Protein 4NBP (pdb70)

Solvent-accessible surface area: 7101 Å² total; per-residue (Å²): 160,106,81,34,96,52,8,22,138,80,0,97,82,32,9,24,80,58,47,171,48,109,66,49,55,36,6,0,0,0,8,0,29,92,98,42,0,83,82,0,20,112,108,0,40,107,116,25,76,22,75,2,0,0,19,0,13,60,76,65,54,6,0,0,0,0,25,9,65,135,161,44,92,12,30,43,0,45,95,29,0,66,145,49,21,120,190,38,20,12,29,8,22,3,10,90,77,60,50,66,0,13,18,9,0,51,140,152,72,4,51,61,79,64,50,48,79,176,54,2,18,124,108,170,80,45,133,122,147

CATH classification: 3.40.1310.20

Structure (mmCIF, N/CA/C/O backbone):
data_4NBP
#
_entry.id   4NBP
#
_cell.length_a   64.663
_cell.length_b   64.663
_cell.length_c   37.493
_cell.angle_alpha   90.00
_cell.angle_beta   90.00
_cell.angle_gamma   90.00
#
_symmetry.space_group_name_H-M   'P 41'
#
loop_
_entity.id
_entity.type
_entity.pdbx_description
1 polymer 'Large T antigen'
2 non-polymer 'L(+)-TARTARIC ACID'
3 water water
#
loop_
_atom_site.group_PDB
_atom_site.id
_atom_site.type_symbol
_atom_site.label_atom_id
_atom_site.label_alt_id
_atom_site.label_comp_id
_atom_site.label_asym_id
_atom_site.label_entity_id
_atom_site.label_seq_id
_atom_site.pdbx_PDB_ins_code
_atom_site.Cartn_x
_atom_site.Cartn_y
_atom_site.Cartn_z
_atom_site.occupancy
_atom_site.B_iso_or_equiv
_atom_site.auth_seq_id
_atom_site.auth_comp_id
_atom_site.auth_asym_id
_atom_site.auth_atom_id
_atom_site.pdbx_PDB_model_num
ATOM 1 N N . VAL A 1 4 ? -2.089 8.345 4.839 1.00 37.46 133 VAL A N 1
ATOM 2 C CA . VAL A 1 4 ? -1.341 9.266 3.975 1.00 35.92 133 VAL A CA 1
ATOM 3 C C . VAL A 1 4 ? 0.051 9.700 4.507 1.00 32.98 133 VAL A C 1
ATOM 4 O O . VAL A 1 4 ? 0.164 10.582 5.387 1.00 36.52 133 VAL A O 1
ATOM 6 N N . GLU A 1 5 ? 1.107 9.129 3.921 1.00 48.42 134 GLU A N 1
ATOM 7 C CA . GLU A 1 5 ? 2.487 9.453 4.285 1.00 36.02 134 GLU A CA 1
ATOM 8 C C . GLU A 1 5 ? 2.897 10.881 3.877 1.00 32.53 134 GLU A C 1
ATOM 9 O O . GLU A 1 5 ? 2.412 11.427 2.884 1.00 35.42 134 GLU A O 1
ATOM 11 N N . ASP A 1 6 ? 3.786 11.493 4.652 1.00 29.86 135 ASP A N 1
ATOM 12 C CA . ASP A 1 6 ? 4.281 12.811 4.312 1.00 24.78 135 ASP A CA 1
ATOM 13 C C . ASP A 1 6 ? 5.147 12.725 3.081 1.00 23.84 135 ASP A C 1
ATOM 14 O O . ASP A 1 6 ? 5.780 11.694 2.851 1.00 24.90 135 ASP A O 1
ATOM 19 N N . PRO A 1 7 ? 5.229 13.814 2.315 1.00 21.65 136 PRO A N 1
ATOM 20 C CA . PRO A 1 7 ? 6.105 13.811 1.153 1.00 21.91 136 PRO A CA 1
ATOM 21 C C . PRO A 1 7 ? 7.544 13.572 1.530 1.00 22.09 136 PRO A C 1
ATOM 22 O O . PRO A 1 7 ? 7.985 14.004 2.611 1.00 23.18 136 PRO A O 1
ATOM 26 N N . LYS A 1 8 ? 8.285 12.930 0.620 1.00 22.22 137 LYS A N 1
ATOM 27 C CA . LYS A 1 8 ? 9.693 12.704 0.859 1.00 22.32 137 LYS A CA 1
ATOM 28 C C . LYS A 1 8 ? 10.549 13.568 -0.049 1.00 22.03 137 LYS A C 1
ATOM 29 O O . LYS A 1 8 ? 11.768 13.575 0.050 1.00 23.03 137 LYS A O 1
ATOM 31 N N . ASP A 1 9 ? 9.909 14.334 -0.923 1.00 19.94 138 ASP A N 1
ATOM 32 C CA . ASP A 1 9 ? 10.608 15.247 -1.847 1.00 17.89 138 ASP A CA 1
ATOM 33 C C . ASP A 1 9 ? 9.584 16.275 -2.310 1.00 15.70 138 ASP A C 1
ATOM 34 O O . ASP A 1 9 ? 8.365 16.134 -2.066 1.00 17.12 138 ASP A O 1
ATOM 39 N N . PHE A 1 10 ? 10.090 17.315 -2.958 1.00 15.51 139 PHE A N 1
ATOM 40 C CA . PHE A 1 10 ? 9.230 18.251 -3.665 1.00 15.42 139 PHE A CA 1
ATOM 41 C C . PHE A 1 10 ? 8.385 17.511 -4.722 1.00 15.82 139 PHE A C 1
ATOM 42 O O . PHE A 1 10 ? 8.747 16.446 -5.208 1.00 17.37 139 PHE A O 1
ATOM 50 N N . PRO A 1 11 ? 7.234 18.099 -5.106 1.00 15.97 140 PRO A N 1
ATOM 51 C CA . PRO A 1 11 ? 6.438 17.513 -6.180 1.00 16.87 140 PRO A CA 1
ATOM 52 C C . PRO A 1 11 ? 7.266 17.334 -7.454 1.00 17.75 140 PRO A C 1
ATOM 53 O O . PRO A 1 11 ? 8.161 18.181 -7.762 1.00 17.04 140 PRO A O 1
ATOM 57 N N A VAL A 1 12 ? 6.992 16.273 -8.207 0.52 17.78 141 VAL A N 1
ATOM 58 N N B VAL A 1 12 ? 6.983 16.261 -8.189 0.48 17.70 141 VAL A N 1
ATOM 59 C CA A VAL A 1 12 ? 7.808 15.985 -9.375 0.52 19.86 141 VAL A CA 1
ATOM 60 C CA B VAL A 1 12 ? 7.729 15.954 -9.395 0.48 19.59 141 VAL A CA 1
ATOM 61 C C A VAL A 1 12 ? 7.799 17.050 -10.476 0.52 22.98 141 VAL A C 1
ATOM 62 C C B VAL A 1 12 ? 7.821 17.118 -10.384 0.48 15.49 141 VAL A C 1
ATOM 63 O O A VAL A 1 12 ? 8.787 17.142 -11.217 0.52 14.93 141 VAL A O 1
ATOM 64 O O B VAL A 1 12 ? 8.892 17.359 -10.944 0.48 22.76 141 VAL A O 1
ATOM 71 N N . ASP A 1 13 ? 6.726 17.843 -10.590 1.00 18.04 142 ASP A N 1
ATOM 72 C CA . ASP A 1 13 ? 6.726 18.899 -11.610 1.00 17.24 142 ASP A CA 1
ATOM 73 C C . ASP A 1 13 ? 7.706 20.045 -11.332 1.00 19.06 142 ASP A C 1
ATOM 74 O O . ASP A 1 13 ? 7.923 20.902 -12.209 1.00 19.47 142 ASP A O 1
ATOM 79 N N . LEU A 1 14 ? 8.323 20.064 -10.152 1.00 15.70 143 LEU A N 1
ATOM 80 C CA . LEU A 1 14 ? 9.354 21.072 -9.848 1.00 15.57 143 LEU A CA 1
ATOM 81 C C . LEU A 1 14 ? 10.802 20.551 -9.966 1.00 17.18 143 LEU A C 1
ATOM 82 O O . LEU A 1 14 ? 11.757 21.330 -9.810 1.00 16.28 143 LEU A O 1
ATOM 87 N N . HIS A 1 15 ? 10.946 19.259 -10.196 1.00 17.10 144 HIS A N 1
ATOM 88 C CA . HIS A 1 15 ? 12.241 18.585 -10.101 1.00 17.08 144 HIS A CA 1
ATOM 89 C C . HIS A 1 15 ? 13.290 19.225 -11.013 1.00 18.45 144 HIS A C 1
ATOM 90 O O . HIS A 1 15 ? 14.441 19.377 -10.598 1.00 19.30 144 HIS A O 1
ATOM 97 N N . ALA A 1 16 ? 12.928 19.638 -12.224 1.00 18.43 145 ALA A N 1
ATOM 98 C CA . ALA A 1 16 ? 13.907 20.170 -13.151 1.00 18.82 145 ALA A CA 1
ATOM 99 C C . ALA A 1 16 ? 14.534 21.487 -12.657 1.00 17.88 145 ALA A C 1
ATOM 100 O O . ALA A 1 16 ? 15.563 21.906 -13.212 1.00 21.89 145 ALA A O 1
ATOM 102 N N . PHE A 1 17 ? 13.919 22.175 -11.720 1.00 14.43 146 PHE A N 1
ATOM 103 C CA . PHE A 1 17 ? 14.368 23.496 -11.314 1.00 15.30 146 PHE A CA 1
ATOM 104 C C . PHE A 1 17 ? 15.210 23.444 -10.066 1.00 14.88 146 PHE A C 1
ATOM 105 O O . PHE A 1 17 ? 15.743 24.477 -9.674 1.00 16.15 146 PHE A O 1
ATOM 113 N N . LEU A 1 18 ? 15.234 22.292 -9.381 1.00 13.57 147 LEU A N 1
ATOM 114 C CA . LEU A 1 18 ? 15.851 22.137 -8.059 1.00 13.56 147 LEU A CA 1
ATOM 115 C C . LEU A 1 18 ? 17.186 21.469 -8.182 1.00 15.72 147 LEU A C 1
ATOM 116 O O . LEU A 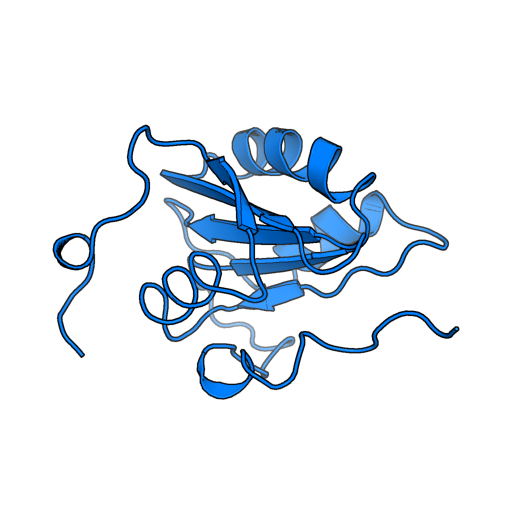1 18 ? 17.461 20.694 -9.100 1.00 17.79 147 LEU A O 1
ATOM 121 N N . SER A 1 19 ? 18.053 21.792 -7.233 1.00 14.80 148 SER A N 1
ATOM 122 C CA . SER A 1 19 ? 19.331 21.083 -7.107 1.00 14.83 148 SER A CA 1
ATOM 123 C C . SER A 1 19 ? 19.168 19.900 -6.171 1.00 14.96 148 SER A C 1
ATOM 124 O O . SER A 1 19 ? 18.697 20.039 -5.042 1.00 15.40 148 SER A O 1
ATOM 127 N N . GLN A 1 20 ? 19.562 18.734 -6.637 1.00 17.03 149 GLN A N 1
ATOM 128 C CA . GLN A 1 20 ? 19.524 17.551 -5.793 1.00 17.91 149 GLN A CA 1
ATOM 129 C C . GLN A 1 20 ? 20.765 17.430 -4.912 1.00 20.51 149 GLN A C 1
ATOM 130 O O . GLN A 1 20 ? 20.841 16.524 -4.073 1.00 19.88 149 GLN A O 1
ATOM 136 N N . ALA A 1 21 ? 21.725 18.327 -5.086 1.00 18.28 150 ALA A N 1
ATOM 137 C CA . ALA A 1 21 ? 23.050 18.137 -4.448 1.00 17.53 150 ALA A CA 1
ATOM 138 C C . ALA A 1 21 ? 23.025 18.738 -3.029 1.00 18.64 150 ALA A C 1
ATOM 139 O O . ALA A 1 21 ? 23.620 19.767 -2.745 1.00 17.51 150 ALA A O 1
ATOM 141 N N . VAL A 1 22 ? 22.207 18.127 -2.154 1.00 17.62 151 VAL A N 1
ATOM 142 C CA . VAL A 1 22 ? 21.898 18.737 -0.860 1.00 17.86 151 VAL A CA 1
ATOM 143 C C . VAL A 1 22 ? 23.099 18.821 0.075 1.00 16.21 151 VAL A C 1
ATOM 144 O O . VAL A 1 22 ? 23.090 19.669 0.970 1.00 17.10 151 VAL A O 1
ATOM 148 N N . PHE A 1 23 ? 24.148 18.034 -0.186 1.00 16.02 152 PHE A N 1
ATOM 149 C CA . PHE A 1 23 ? 25.332 18.090 0.678 1.00 18.36 152 PHE A CA 1
ATOM 150 C C . PHE A 1 23 ? 26.459 18.861 0.055 1.00 18.46 152 PHE A C 1
ATOM 151 O O . PHE A 1 23 ? 27.533 18.876 0.606 1.00 20.05 152 PHE A O 1
ATOM 159 N N . SER A 1 24 ? 26.207 19.494 -1.086 1.00 19.06 153 SER A N 1
ATOM 160 C CA . SER A 1 24 ? 27.231 20.272 -1.773 1.00 19.44 153 SER A CA 1
ATOM 161 C C . SER A 1 24 ? 27.795 21.362 -0.869 1.00 18.87 153 SER A C 1
ATOM 162 O O . SER A 1 24 ? 27.058 22.005 -0.121 1.00 21.19 153 SER A O 1
ATOM 165 N N . ASN A 1 25 ? 29.107 21.564 -0.942 1.00 22.24 154 ASN A N 1
ATOM 166 C CA A ASN A 1 25 ? 29.572 22.671 0.025 0.50 22.24 154 ASN A CA 1
ATOM 167 C CA B ASN A 1 25 ? 29.672 22.671 0.025 0.50 22.24 154 ASN A CA 1
ATOM 168 C C . ASN A 1 25 ? 29.848 23.997 -0.747 1.00 23.37 154 ASN A C 1
ATOM 169 O O . ASN A 1 25 ? 30.123 24.978 -0.056 1.00 26.60 154 ASN A O 1
ATOM 178 N N . ARG A 1 26 ? 29.441 24.091 -2.008 1.00 19.83 155 ARG A N 1
ATOM 179 C CA . ARG A 1 26 ? 29.289 25.381 -2.670 1.00 23.75 155 ARG A CA 1
ATOM 180 C C . ARG A 1 26 ? 28.138 26.178 -2.065 1.00 21.98 155 ARG A C 1
ATOM 181 O O . ARG A 1 26 ? 27.133 25.610 -1.639 1.00 25.89 155 ARG A O 1
ATOM 183 N N . THR A 1 27 ? 28.292 27.498 -2.032 1.00 20.26 156 THR A N 1
ATOM 184 C CA . THR A 1 27 ? 27.265 28.377 -1.479 1.00 17.25 156 THR A CA 1
ATOM 185 C C . THR A 1 27 ? 26.429 28.940 -2.606 1.00 18.36 156 THR A C 1
ATOM 186 O O . THR A 1 27 ? 26.917 29.203 -3.731 1.00 20.73 156 THR A O 1
ATOM 190 N N . VAL A 1 28 ? 25.153 29.111 -2.331 1.00 15.70 157 VAL A N 1
ATOM 191 C CA . VAL A 1 28 ? 24.156 29.572 -3.303 1.00 14.69 157 VAL A CA 1
ATOM 192 C C . VAL A 1 28 ? 23.253 30.595 -2.677 1.00 13.46 157 VAL A C 1
ATOM 193 O O . VAL A 1 28 ? 23.351 30.877 -1.466 1.00 14.00 157 VAL A O 1
ATOM 197 N N . ALA A 1 29 ? 22.346 31.198 -3.439 1.00 13.05 158 ALA A N 1
ATOM 198 C CA . ALA A 1 29 ? 21.540 32.314 -2.904 1.00 12.88 158 ALA A CA 1
ATOM 199 C C . ALA A 1 29 ? 20.077 32.181 -3.241 1.00 12.87 158 ALA A C 1
ATOM 200 O O . ALA A 1 29 ? 19.336 33.159 -3.161 1.00 13.60 158 ALA A O 1
ATOM 202 N N . SER A 1 30 ? 19.611 30.977 -3.592 1.00 12.58 159 SER A N 1
ATOM 203 C CA A SER A 1 30 ? 18.188 30.729 -3.882 0.33 12.69 159 SER A CA 1
ATOM 204 C CA B SER A 1 30 ? 18.195 30.717 -3.902 0.19 12.68 159 SER A CA 1
ATOM 205 C CA C SER A 1 30 ? 18.166 30.750 -3.833 0.48 11.57 159 SER A CA 1
ATOM 206 C C . SER A 1 30 ? 17.819 29.373 -3.295 1.00 11.58 159 SER A C 1
ATOM 207 O O . SER A 1 30 ? 18.513 28.371 -3.565 1.00 12.74 159 SER A O 1
ATOM 214 N N . PHE A 1 31 ? 16.736 29.338 -2.539 1.00 11.19 160 PHE A N 1
ATOM 215 C CA . PHE A 1 31 ? 16.366 28.147 -1.759 1.00 11.61 160 PHE A CA 1
ATOM 216 C C . PHE A 1 31 ? 14.884 27.896 -1.824 1.00 11.15 160 PHE A C 1
ATOM 217 O O . PHE A 1 31 ? 14.079 28.859 -2.024 1.00 11.56 160 PHE A O 1
ATOM 225 N N . ALA A 1 32 ? 14.511 26.643 -1.581 1.00 11.32 161 ALA A N 1
ATOM 226 C CA . ALA A 1 32 ? 13.116 26.289 -1.423 1.00 11.31 161 ALA A CA 1
ATOM 227 C C . ALA A 1 32 ? 12.917 25.356 -0.271 1.00 11.43 161 ALA A C 1
ATOM 228 O O . ALA A 1 32 ? 13.808 24.550 0.090 1.00 11.65 161 ALA A O 1
ATOM 230 N N . VAL A 1 33 ? 11.744 25.465 0.354 1.00 11.86 162 VAL A N 1
ATOM 231 C CA . VAL A 1 33 ? 11.368 24.599 1.477 1.00 10.96 162 VAL A CA 1
ATOM 232 C C . VAL A 1 33 ? 9.957 24.074 1.218 1.00 12.55 162 VAL A C 1
ATOM 233 O O . VAL A 1 33 ? 9.043 24.835 0.858 1.00 13.06 162 VAL A O 1
ATOM 237 N N . TYR A 1 34 ? 9.754 22.787 1.429 1.00 11.57 163 TYR A N 1
ATOM 238 C CA . TYR A 1 34 ? 8.458 22.157 1.291 1.00 11.52 163 TYR A CA 1
ATOM 239 C C . TYR A 1 34 ? 8.111 21.618 2.677 1.00 12.01 163 TYR A C 1
ATOM 240 O O . TYR A 1 34 ? 8.874 20.820 3.278 1.00 12.76 163 TYR A O 1
ATOM 249 N N . THR A 1 35 ? 7.010 22.065 3.259 1.00 12.10 164 THR A N 1
ATOM 250 C CA . THR A 1 35 ? 6.646 21.689 4.637 1.00 13.09 164 THR A CA 1
ATOM 251 C C . THR A 1 35 ? 5.160 21.913 4.836 1.00 12.70 164 THR A C 1
ATOM 252 O O . THR A 1 35 ? 4.398 22.123 3.863 1.00 13.48 164 THR A O 1
ATOM 256 N N . THR A 1 36 ? 4.710 21.811 6.092 1.00 14.36 165 THR A N 1
ATOM 257 C CA . THR A 1 36 ? 3.295 22.031 6.400 1.00 15.01 165 THR A CA 1
ATOM 258 C C . THR A 1 36 ? 2.968 23.526 6.298 1.00 15.00 165 THR A C 1
ATOM 259 O O . THR A 1 36 ? 3.839 24.385 6.407 1.00 15.47 165 THR A O 1
ATOM 263 N N . LYS A 1 37 ? 1.678 23.795 6.163 1.00 16.28 166 LYS A N 1
ATOM 264 C CA . LYS A 1 37 ? 1.191 25.191 6.204 1.00 18.00 166 LYS A CA 1
ATOM 265 C C . LYS A 1 37 ? 1.622 25.882 7.510 1.00 20.05 166 LYS A C 1
ATOM 266 O O . LYS A 1 37 ? 2.120 27.012 7.490 1.00 17.32 166 LYS A O 1
ATOM 272 N N . GLU A 1 38 ? 1.456 25.209 8.634 1.00 21.26 167 GLU A N 1
ATOM 273 C CA A GLU A 1 38 ? 1.838 25.688 9.938 0.52 25.50 167 GLU A CA 1
ATOM 274 C CA B GLU A 1 38 ? 1.885 25.690 9.941 0.48 18.93 167 GLU A CA 1
ATOM 275 C C . GLU A 1 38 ? 3.368 26.032 10.021 1.00 23.24 167 GLU A C 1
ATOM 276 O O . GLU A 1 38 ? 3.584 27.132 10.497 1.00 23.72 167 GLU A O 1
ATOM 287 N N . LYS A 1 39 ? 4.187 25.250 9.614 1.00 18.94 168 LYS A N 1
ATOM 288 C CA . LYS A 1 39 ? 5.608 25.558 9.697 1.00 19.62 168 LYS A CA 1
ATOM 289 C C . LYS A 1 39 ? 5.967 26.649 8.715 1.00 18.46 168 LYS A C 1
ATOM 290 O O . LYS A 1 39 ? 6.880 27.472 8.979 1.00 18.86 168 LYS A O 1
ATOM 296 N N . ALA A 1 40 ? 5.357 26.640 7.509 1.00 15.92 169 ALA A N 1
ATOM 297 C CA . ALA A 1 40 ? 5.710 27.639 6.511 1.00 14.63 169 ALA A CA 1
ATOM 298 C C . ALA A 1 40 ? 5.243 29.056 6.928 1.00 13.90 169 ALA A C 1
ATOM 299 O O . ALA A 1 40 ? 5.937 30.035 6.608 1.00 15.28 169 ALA A O 1
ATOM 301 N N . GLN A 1 41 ? 4.091 29.152 7.563 1.00 15.72 170 GLN A N 1
ATOM 302 C CA . GLN A 1 41 ? 3.607 30.458 8.059 1.00 16.15 170 GLN A CA 1
ATOM 303 C C . GLN A 1 41 ? 4.687 31.088 8.950 1.00 18.44 170 GLN A C 1
ATOM 304 O O . GLN A 1 41 ? 4.977 32.298 8.856 1.00 20.04 170 GLN A O 1
ATOM 310 N N . ILE A 1 42 ? 5.260 30.274 9.837 1.00 16.35 171 ILE A N 1
ATOM 311 C CA . ILE A 1 42 ? 6.303 30.732 10.772 1.00 18.67 171 ILE A CA 1
ATOM 312 C C . ILE A 1 42 ? 7.605 31.008 10.070 1.00 20.10 171 ILE A C 1
ATOM 313 O O . ILE A 1 42 ? 8.253 32.061 10.273 1.00 18.08 171 ILE A O 1
ATOM 318 N N . LEU A 1 43 ? 8.023 30.068 9.224 1.00 15.22 172 LEU A N 1
ATOM 319 C CA . LEU A 1 43 ? 9.295 30.228 8.581 1.00 16.75 172 LEU A CA 1
ATOM 320 C C . LEU A 1 43 ? 9.335 31.398 7.616 1.00 15.65 172 LEU A C 1
ATOM 321 O O . LEU A 1 43 ? 10.368 31.976 7.366 1.00 16.39 172 LEU A O 1
ATOM 326 N N . TYR A 1 44 ? 8.206 31.748 6.993 1.00 14.15 173 TYR A N 1
ATOM 327 C CA . TYR A 1 44 ? 8.170 32.901 6.134 1.00 14.60 173 TYR A CA 1
ATOM 328 C C . TYR A 1 44 ? 8.767 34.108 6.855 1.00 15.96 173 TYR A C 1
ATOM 329 O O . TYR A 1 44 ? 9.674 34.767 6.293 1.00 17.52 173 TYR A O 1
ATOM 338 N N . LYS A 1 45 ? 8.341 34.377 8.078 1.00 14.40 174 LYS A N 1
ATOM 339 C CA . LYS A 1 45 ? 8.875 35.537 8.769 1.00 14.90 174 LYS A CA 1
ATOM 340 C C . LYS A 1 45 ? 10.263 35.258 9.337 1.00 15.40 174 LYS A C 1
ATOM 341 O O . LYS A 1 45 ? 11.150 36.139 9.303 1.00 16.95 174 LYS A O 1
ATOM 347 N N . LYS A 1 46 ? 10.475 34.075 9.907 1.00 13.77 175 LYS A N 1
ATOM 348 C CA . LYS A 1 46 ? 11.770 33.781 10.560 1.00 14.87 175 LYS A CA 1
ATOM 349 C C . LYS A 1 46 ? 12.920 33.792 9.535 1.00 15.03 175 LYS A C 1
ATOM 350 O O . LYS A 1 46 ? 13.970 34.372 9.830 1.00 15.76 175 LYS A O 1
ATOM 356 N N . LEU A 1 47 ? 12.708 33.231 8.339 1.00 14.40 176 LEU A N 1
ATOM 357 C CA . LEU A 1 47 ? 13.762 33.221 7.342 1.00 14.70 176 LEU A CA 1
ATOM 358 C C . LEU A 1 47 ? 13.959 34.622 6.814 1.00 15.08 176 LEU A C 1
ATOM 359 O O . LEU A 1 47 ? 15.102 35.061 6.533 1.00 16.01 176 LEU A O 1
ATOM 364 N N . MET A 1 48 ? 12.844 35.357 6.648 1.00 15.33 177 MET A N 1
ATOM 365 C CA . MET A 1 48 ? 12.943 36.722 6.196 1.00 16.14 177 MET A CA 1
ATOM 366 C C . MET A 1 48 ? 13.908 37.481 7.039 1.00 17.56 177 MET A C 1
ATOM 367 O O . MET A 1 48 ? 14.799 38.183 6.512 1.00 20.77 177 MET A O 1
ATOM 372 N N . GLU A 1 49 ? 13.783 37.364 8.370 1.00 16.98 178 GLU A N 1
ATOM 373 C CA . GLU A 1 49 ? 14.667 38.046 9.282 1.00 18.73 178 GLU A CA 1
ATOM 374 C C . GLU A 1 49 ? 16.077 37.426 9.424 1.00 21.26 178 GLU A C 1
ATOM 375 O O . GLU A 1 49 ? 17.087 38.128 9.441 1.00 22.71 178 GLU A O 1
ATOM 381 N N . LYS A 1 50 ? 16.135 36.097 9.514 1.00 15.86 179 LYS A N 1
ATOM 382 C CA . LYS A 1 50 ? 17.404 35.426 9.749 1.00 18.39 179 LYS A CA 1
ATOM 383 C C . LYS A 1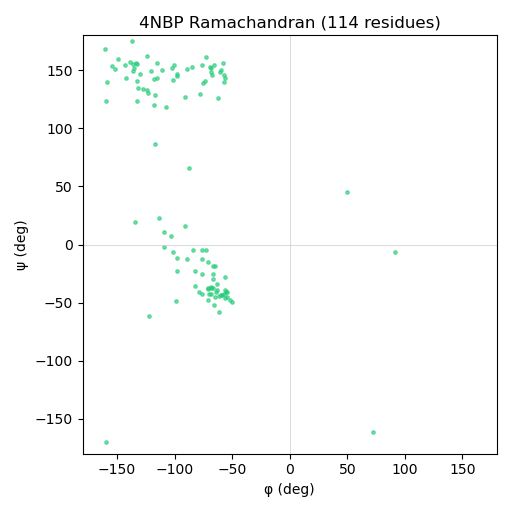 50 ? 18.395 35.700 8.619 1.00 15.46 179 LYS A C 1
ATOM 384 O O . LYS A 1 50 ? 19.564 35.985 8.860 1.00 17.52 179 LYS A O 1
ATOM 390 N N . TYR A 1 51 ? 17.883 35.615 7.400 1.00 15.25 180 TYR A N 1
ATOM 391 C CA . TYR A 1 51 ? 18.766 35.683 6.236 1.00 14.85 180 TYR A CA 1
ATOM 392 C C . TYR A 1 51 ? 18.608 36.981 5.456 1.00 15.90 180 TYR A C 1
ATOM 393 O O . TYR A 1 51 ? 19.163 37.086 4.328 1.00 16.14 180 TYR A O 1
ATOM 402 N N . SER A 1 52 ? 17.902 37.951 6.006 1.00 14.94 181 SER A N 1
ATOM 403 C CA . SER A 1 52 ? 17.754 39.270 5.343 1.00 15.59 181 SER A CA 1
ATOM 404 C C . SER A 1 52 ? 17.325 39.097 3.882 1.00 14.75 181 SER A C 1
ATOM 405 O O . SER A 1 52 ? 17.890 39.767 2.994 1.00 14.91 181 SER A O 1
ATOM 408 N N . VAL A 1 53 ? 16.357 38.244 3.629 1.00 13.62 182 VAL A N 1
ATOM 409 C CA . VAL A 1 53 ? 16.065 37.860 2.248 1.00 12.44 182 VAL A CA 1
ATOM 410 C C . VAL A 1 53 ? 15.753 39.062 1.374 1.00 14.08 182 VAL A C 1
ATOM 411 O O . VAL A 1 53 ? 15.154 40.069 1.803 1.00 15.97 182 VAL A O 1
ATOM 415 N N . THR A 1 54 ? 16.157 38.960 0.103 1.00 13.17 183 THR A N 1
ATOM 416 C CA . THR A 1 54 ? 15.759 39.986 -0.852 1.00 13.21 183 THR A CA 1
ATOM 417 C C . THR A 1 54 ? 14.352 39.732 -1.381 1.00 12.37 183 THR A C 1
ATOM 418 O O . THR A 1 54 ? 13.680 40.668 -1.807 1.00 14.18 183 THR A O 1
ATOM 422 N N . PHE A 1 55 ? 13.910 38.488 -1.315 1.00 11.86 184 PHE A N 1
ATOM 423 C CA . PHE A 1 55 ? 12.545 38.141 -1.703 1.00 11.30 184 PHE A CA 1
ATOM 424 C C . PHE A 1 55 ? 12.215 36.829 -1.038 1.00 11.38 184 PHE A C 1
ATOM 425 O O . PHE A 1 55 ? 13.049 35.935 -0.944 1.00 11.98 184 PHE A O 1
ATOM 433 N N . ILE A 1 56 ? 10.985 36.723 -0.543 1.00 11.34 185 ILE A N 1
ATOM 434 C CA . ILE A 1 56 ? 10.456 35.415 -0.137 1.00 11.29 185 ILE A CA 1
ATOM 435 C C . ILE A 1 56 ? 8.986 35.338 -0.497 1.00 11.16 185 ILE A C 1
ATOM 436 O O . ILE A 1 56 ? 8.250 36.337 -0.443 1.00 11.61 185 ILE A O 1
ATOM 441 N N . SER A 1 57 ? 8.555 34.141 -0.921 1.00 10.70 186 SER A N 1
ATOM 442 C CA . SER A 1 57 ? 7.150 33.900 -1.230 1.00 10.73 186 SER A CA 1
ATOM 443 C C . SER A 1 57 ? 6.744 32.573 -0.622 1.00 11.24 186 SER A C 1
ATOM 444 O O . SER A 1 5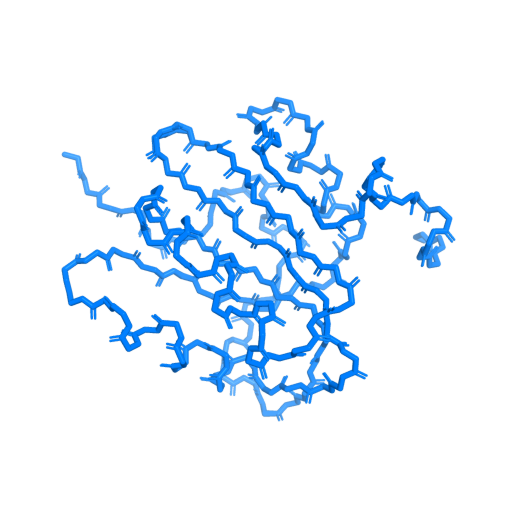7 ? 7.541 31.633 -0.459 1.00 11.99 186 SER A O 1
ATOM 447 N N . ARG A 1 58 ? 5.460 32.482 -0.295 1.00 11.50 187 ARG A N 1
ATOM 448 C CA . ARG A 1 58 ? 4.863 31.273 0.292 1.00 10.76 187 ARG A CA 1
ATOM 449 C C . ARG A 1 58 ? 3.711 30.851 -0.590 1.00 10.98 187 ARG A C 1
ATOM 450 O O . ARG A 1 58 ? 2.853 31.693 -0.932 1.00 12.28 187 ARG A O 1
ATOM 458 N N . HIS A 1 59 ? 3.662 29.565 -0.917 1.00 10.42 188 HIS A N 1
ATOM 459 C CA . HIS A 1 59 ? 2.709 29.044 -1.869 1.00 9.98 188 HIS A CA 1
ATOM 460 C C . HIS A 1 59 ? 1.996 27.843 -1.317 1.00 11.34 188 HIS A C 1
ATOM 461 O O . HIS A 1 59 ? 2.597 27.029 -0.594 1.00 12.48 188 HIS A O 1
ATOM 468 N N . GLY A 1 60 ? 0.745 27.664 -1.675 1.00 13.17 189 GLY A N 1
ATOM 469 C CA . GLY A 1 60 ? 0.017 26.478 -1.235 1.00 14.29 189 GLY A CA 1
ATOM 470 C C . GLY A 1 60 ? -0.026 25.372 -2.264 1.00 16.08 189 GLY A C 1
ATOM 471 O O . GLY A 1 60 ? -0.151 25.647 -3.486 1.00 17.92 189 GLY A O 1
ATOM 472 N N . PHE A 1 61 ? -0.019 24.121 -1.807 1.00 15.95 190 PHE A N 1
ATOM 473 C CA . PHE A 1 61 ? -0.181 22.958 -2.687 1.00 17.78 190 PHE A CA 1
ATOM 474 C C . PHE A 1 61 ? -0.715 21.815 -1.866 1.00 22.15 190 PHE A C 1
ATOM 475 O O . PHE A 1 61 ? -0.051 21.350 -0.975 1.00 22.64 190 PHE A O 1
ATOM 483 N N A GLY A 1 62 ? -1.994 21.556 -2.135 0.47 38.62 191 GLY A N 1
ATOM 484 N N B GLY A 1 62 ? -1.771 21.155 -2.302 0.53 21.63 191 GLY A N 1
ATOM 485 C CA A GLY A 1 62 ? -2.925 20.997 -1.182 0.47 24.10 191 GLY A CA 1
ATOM 486 C CA B GLY A 1 62 ? -2.217 19.940 -1.625 0.53 26.98 191 GLY A CA 1
ATOM 487 C C A GLY A 1 62 ? -2.949 21.829 0.079 0.47 23.71 191 GLY A C 1
ATOM 488 C C B GLY A 1 62 ? -2.205 19.859 -0.098 0.53 20.52 191 GLY A C 1
ATOM 489 O O A GLY A 1 62 ? -2.980 23.080 0.069 0.47 25.33 191 GLY A O 1
ATOM 490 O O B GLY A 1 62 ? -1.946 18.781 0.462 0.53 28.88 191 GLY A O 1
ATOM 491 N N A GLY A 1 63 ? -2.933 21.118 1.188 0.47 29.63 192 GLY A N 1
ATOM 492 N N B GLY A 1 63 ? -2.514 20.967 0.564 0.53 23.18 192 GLY A N 1
ATOM 493 C CA A GLY A 1 63 ? -2.704 21.762 2.446 0.47 23.78 192 GLY A CA 1
ATOM 494 C CA B GLY A 1 63 ? -2.647 20.981 2.024 0.53 18.79 192 GLY A CA 1
ATOM 495 C C A GLY A 1 63 ? -1.242 21.808 2.847 0.47 20.79 192 GLY A C 1
ATOM 496 C C B GLY A 1 63 ? -1.336 21.378 2.730 0.53 21.01 192 GLY A C 1
ATOM 497 O O A GLY A 1 63 ? -0.998 22.055 4.025 0.47 17.72 192 GLY A O 1
ATOM 498 O O B GLY A 1 63 ? -1.298 21.521 3.948 0.53 34.74 192 GLY A O 1
ATOM 499 N N . HIS A 1 64 ? -0.277 21.561 1.946 1.00 16.00 193 HIS A N 1
ATOM 500 C CA . HIS A 1 64 ? 1.098 21.819 2.342 1.00 14.95 193 HIS A CA 1
ATOM 501 C C . HIS A 1 64 ? 1.482 23.188 1.791 1.00 12.27 193 HIS A C 1
ATOM 502 O O . HIS A 1 64 ? 0.704 23.814 1.066 1.00 13.95 193 HIS A O 1
ATOM 509 N N . ASN A 1 65 ? 2.668 23.679 2.100 1.00 12.56 194 ASN A N 1
ATOM 510 C CA . ASN A 1 65 ? 3.158 24.931 1.544 1.00 11.23 194 ASN A CA 1
ATOM 511 C C . ASN A 1 65 ? 4.596 24.754 1.040 1.00 10.96 194 ASN A C 1
ATOM 512 O O . ASN A 1 65 ? 5.352 23.894 1.526 1.00 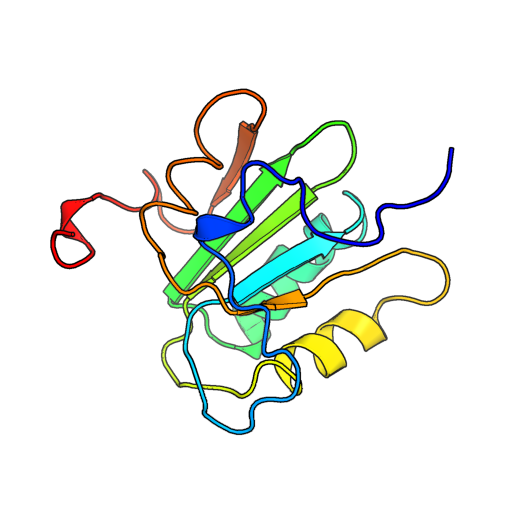11.98 194 ASN A O 1
ATOM 517 N N . ILE A 1 66 ? 4.950 25.602 0.098 1.00 10.91 195 ILE A N 1
ATOM 518 C CA . ILE A 1 66 ? 6.321 25.735 -0.386 1.00 10.84 195 ILE A CA 1
ATOM 519 C C . ILE A 1 66 ? 6.775 27.177 -0.212 1.00 10.77 195 ILE A C 1
ATOM 520 O O . ILE A 1 66 ? 6.021 28.119 -0.521 1.00 11.89 195 ILE A O 1
ATOM 525 N N . LEU A 1 67 ? 7.955 27.361 0.379 1.00 10.42 196 LEU A N 1
ATOM 526 C CA . LEU A 1 67 ? 8.599 28.659 0.433 1.00 10.78 196 LEU A CA 1
ATOM 527 C C . LEU A 1 67 ? 9.686 28.764 -0.580 1.00 10.86 196 LEU A C 1
ATOM 528 O O . LEU A 1 67 ? 10.415 27.769 -0.841 1.00 11.95 196 LEU A O 1
ATOM 533 N N . PHE A 1 68 ? 9.832 29.924 -1.208 1.00 9.94 197 PHE A N 1
ATOM 534 C CA . PHE A 1 68 ? 10.905 30.197 -2.161 1.00 10.10 197 PHE A CA 1
ATOM 535 C C . PHE A 1 68 ? 11.549 31.490 -1.672 1.00 10.47 197 PHE A C 1
ATOM 536 O O . PHE A 1 68 ? 10.841 32.485 -1.375 1.00 11.48 197 PHE A O 1
ATOM 544 N N . PHE A 1 69 ? 12.882 31.535 -1.620 1.00 10.65 198 PHE A N 1
ATOM 545 C CA . PHE A 1 69 ? 13.530 32.765 -1.136 1.00 9.88 198 PHE A CA 1
ATOM 546 C C . PHE A 1 69 ? 14.902 32.970 -1.734 1.00 11.88 198 PHE A C 1
ATOM 547 O O . PHE A 1 69 ? 15.593 31.997 -2.093 1.00 11.53 198 PHE A O 1
ATOM 555 N N . LEU A 1 70 ? 15.253 34.232 -1.846 1.00 10.69 199 LEU A N 1
ATOM 556 C CA . LEU A 1 70 ? 16.527 34.686 -2.377 1.00 11.74 199 LEU A CA 1
ATOM 557 C C . LEU A 1 70 ? 17.250 35.427 -1.275 1.00 11.98 199 LEU A C 1
ATOM 558 O O . LEU A 1 70 ? 16.605 36.170 -0.517 1.00 12.29 199 LEU A O 1
ATOM 563 N N . THR A 1 71 ? 18.569 35.267 -1.210 1.00 11.94 200 THR A N 1
ATOM 564 C CA . THR A 1 71 ? 19.341 35.878 -0.126 1.00 12.37 200 THR A CA 1
ATOM 565 C C . THR A 1 71 ? 20.389 36.832 -0.668 1.00 13.87 200 THR A C 1
ATOM 566 O O . THR A 1 71 ? 20.948 36.626 -1.763 1.00 14.85 200 THR A O 1
ATOM 570 N N . PRO A 1 72 ? 20.738 37.888 0.081 1.00 12.77 201 PRO A N 1
ATOM 571 C CA . PRO A 1 72 ? 21.723 38.842 -0.418 1.00 15.29 201 PRO A CA 1
ATOM 572 C C . PRO A 1 72 ? 23.129 38.302 -0.326 1.00 16.18 201 PRO A C 1
ATOM 573 O O . PRO A 1 72 ? 23.999 38.767 -1.069 1.00 18.24 201 PRO A O 1
ATOM 577 N N . HIS A 1 73 ? 23.355 37.366 0.600 1.00 15.71 202 HIS A N 1
ATOM 578 C CA . HIS A 1 73 ? 24.622 36.662 0.702 1.00 15.81 202 HIS A CA 1
ATOM 579 C C . HIS A 1 73 ? 24.413 35.197 0.403 1.00 14.13 202 HIS A C 1
ATOM 580 O O . HIS A 1 73 ? 23.300 34.695 0.529 1.00 15.19 202 HIS A O 1
ATOM 587 N N . ARG A 1 74 ? 25.469 34.515 -0.015 1.00 15.71 203 ARG A N 1
ATOM 588 C CA . ARG A 1 74 ? 25.327 33.093 -0.336 1.00 15.34 203 ARG A CA 1
ATOM 589 C C . ARG A 1 74 ? 25.479 32.233 0.926 1.00 15.14 203 ARG A C 1
ATOM 590 O O . ARG A 1 74 ? 26.123 32.616 1.880 1.00 17.19 203 ARG A O 1
ATOM 598 N N . HIS A 1 75 ? 24.837 31.067 0.891 1.00 14.33 204 HIS A N 1
ATOM 599 C CA . HIS A 1 75 ? 24.844 30.112 2.031 1.00 13.36 204 HIS A CA 1
ATOM 600 C C . HIS A 1 75 ? 24.882 28.712 1.496 1.00 12.95 204 HIS A C 1
ATOM 601 O O . HIS A 1 75 ? 24.407 28.444 0.394 1.00 13.78 204 HIS A O 1
ATOM 608 N N . ARG A 1 76 ? 25.397 27.773 2.284 1.00 14.17 205 ARG A N 1
ATOM 609 C CA . ARG A 1 76 ? 25.238 26.356 1.958 1.00 13.39 205 ARG A CA 1
ATOM 610 C C . ARG A 1 76 ? 23.810 25.886 2.224 1.00 13.56 205 ARG A C 1
ATOM 611 O O . ARG A 1 76 ? 23.178 26.273 3.247 1.00 13.71 205 ARG A O 1
ATOM 619 N N . VAL A 1 77 ? 23.304 25.037 1.340 1.00 12.94 206 VAL A N 1
ATOM 620 C CA . VAL A 1 77 ? 21.990 24.451 1.541 1.00 14.32 206 VAL A CA 1
ATOM 621 C C . VAL A 1 77 ? 21.922 23.762 2.917 1.00 11.69 206 VAL A C 1
ATOM 622 O O . VAL A 1 77 ? 20.902 23.914 3.604 1.00 12.41 206 VAL A O 1
ATOM 626 N N . SER A 1 78 ? 22.957 23.069 3.328 1.00 12.21 207 SER A N 1
ATOM 627 C CA A SER A 1 78 ? 22.872 22.377 4.609 0.40 12.97 207 SER A CA 1
ATOM 628 C CA B SER A 1 78 ? 22.974 22.383 4.622 0.33 13.55 207 SER A CA 1
ATOM 629 C CA C SER A 1 78 ? 22.976 22.387 4.612 0.26 14.15 207 SER A CA 1
ATOM 630 C C . SER A 1 78 ? 22.707 23.338 5.775 1.00 14.15 207 SER A C 1
ATOM 631 O O . SER A 1 78 ? 22.096 22.949 6.782 1.00 14.18 207 SER A O 1
ATOM 638 N N . ALA A 1 79 ? 23.231 24.561 5.687 1.00 13.74 208 ALA A N 1
ATOM 639 C CA . ALA A 1 79 ? 23.053 25.547 6.776 1.00 13.79 208 ALA A CA 1
ATOM 640 C C . ALA A 1 79 ? 21.606 26.007 6.816 1.00 14.55 208 ALA A C 1
ATOM 641 O O . ALA A 1 79 ? 20.987 26.076 7.910 1.00 14.99 208 ALA A O 1
ATOM 643 N N . ILE A 1 80 ? 21.011 26.255 5.673 1.00 13.24 209 ILE A N 1
ATOM 644 C CA . ILE A 1 80 ? 19.621 26.717 5.648 1.00 14.33 209 ILE A CA 1
ATOM 645 C C . ILE A 1 80 ? 18.703 25.585 6.125 1.00 13.32 209 ILE A C 1
ATOM 646 O O . ILE A 1 80 ? 17.769 25.786 6.951 1.00 14.39 209 ILE A O 1
ATOM 651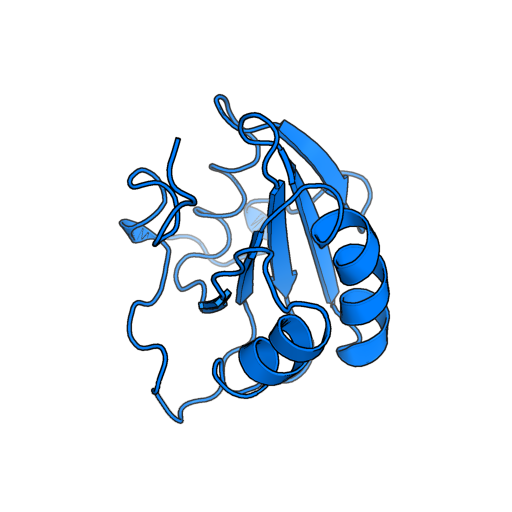 N N . ASN A 1 81 ? 18.978 24.364 5.660 1.00 13.19 210 ASN A N 1
ATOM 652 C CA . ASN A 1 81 ? 18.206 23.231 6.124 1.00 13.64 210 ASN A CA 1
ATOM 653 C C . ASN A 1 81 ? 18.320 23.055 7.620 1.00 13.08 210 ASN A C 1
ATOM 654 O O . ASN A 1 81 ? 17.312 22.779 8.305 1.00 14.78 210 ASN A O 1
ATOM 659 N N . ASN A 1 82 ? 19.518 23.179 8.181 1.00 12.95 211 ASN A N 1
ATOM 660 C CA . ASN A 1 82 ? 19.690 23.028 9.605 1.00 15.12 211 ASN A CA 1
ATOM 661 C C . ASN A 1 82 ? 18.812 24.016 10.389 1.00 14.07 211 ASN A C 1
ATOM 662 O O . ASN A 1 82 ? 18.225 23.653 11.417 1.00 17.11 211 ASN A O 1
ATOM 667 N N . TYR A 1 83 ? 18.768 25.248 9.922 1.00 15.19 212 TYR A N 1
ATOM 668 C CA . TYR A 1 83 ? 17.969 26.230 10.631 1.00 15.16 212 TYR A CA 1
ATOM 669 C C . TYR A 1 83 ? 16.485 25.856 10.561 1.00 14.90 212 TYR A C 1
ATOM 670 O O . TYR A 1 83 ? 15.792 25.889 11.576 1.00 16.45 212 TYR A O 1
ATOM 679 N N . CYS A 1 84 ? 16.016 25.477 9.389 1.00 14.41 213 CYS A N 1
ATOM 680 C CA . CYS A 1 84 ? 14.579 25.171 9.238 1.00 15.10 213 CYS A CA 1
ATOM 681 C C . CYS A 1 84 ? 14.183 23.938 10.026 1.00 17.91 213 CYS A C 1
ATOM 682 O O . CYS A 1 84 ? 13.096 23.881 10.659 1.00 17.91 213 CYS A O 1
ATOM 685 N N . GLN A 1 85 ? 15.065 22.938 10.073 1.00 15.97 214 GLN A N 1
ATOM 686 C CA . GLN A 1 85 ? 14.775 21.706 10.755 1.00 16.36 214 GLN A CA 1
ATOM 687 C C . GLN A 1 85 ? 14.653 21.889 12.250 1.00 17.79 214 GLN A C 1
ATOM 688 O O . GLN A 1 85 ? 14.021 21.070 12.937 1.00 20.63 214 GLN A O 1
ATOM 694 N N . LYS A 1 86 ? 15.288 22.924 12.808 1.00 22.97 215 LYS A N 1
ATOM 695 C CA . LYS A 1 86 ? 15.128 23.200 14.241 1.00 28.20 215 LYS A CA 1
ATOM 696 C C . LYS A 1 86 ? 13.671 23.391 14.681 1.00 30.19 215 LYS A C 1
ATOM 697 O O . LYS A 1 86 ? 13.335 23.131 15.839 1.00 31.25 215 LYS A O 1
ATOM 703 N N . LEU A 1 87 ? 12.820 23.857 13.770 1.00 27.72 216 LEU A N 1
ATOM 704 C CA . LEU A 1 87 ? 11.372 23.979 14.081 1.00 30.46 216 LEU A CA 1
ATOM 705 C C . LEU A 1 87 ? 10.597 22.668 14.075 1.00 30.85 216 LEU A C 1
ATOM 706 O O . LEU A 1 87 ? 9.455 22.612 14.556 1.00 39.40 216 LEU A O 1
ATOM 711 N N . CYS A 1 88 ? 11.193 21.605 13.566 1.00 28.45 217 CYS A N 1
ATOM 712 C CA . CYS A 1 88 ? 10.421 20.392 13.311 1.00 36.06 217 CYS A CA 1
ATOM 713 C C . CYS A 1 88 ? 10.853 19.240 14.159 1.00 32.15 217 CYS A C 1
ATOM 714 O O . CYS A 1 88 ? 12.040 19.055 14.438 1.00 35.51 217 CYS A O 1
ATOM 717 N N . THR A 1 89 ? 9.867 18.454 14.573 1.00 30.02 218 THR A N 1
ATOM 718 C CA . THR A 1 89 ? 10.140 17.146 15.163 1.00 34.60 218 THR A CA 1
ATOM 719 C C . THR A 1 89 ? 9.411 16.086 14.349 1.00 53.25 218 THR A C 1
ATOM 720 O O . THR A 1 89 ? 10.040 15.203 13.756 1.00 51.30 218 THR A O 1
ATOM 724 N N . PHE A 1 90 ? 8.084 16.193 14.304 1.00 33.58 219 PHE A N 1
ATOM 725 C CA . PHE A 1 90 ? 7.285 15.241 13.530 1.00 36.75 219 PHE A CA 1
ATOM 726 C C . PHE A 1 90 ? 6.897 15.774 12.158 1.00 37.41 219 PHE A C 1
ATOM 727 O O . PHE A 1 90 ? 6.621 14.980 11.252 1.00 41.71 219 PHE A O 1
ATOM 735 N N . SER A 1 91 ? 6.878 17.102 11.992 1.00 29.39 220 SER A N 1
ATOM 736 C CA . SER A 1 91 ? 6.471 17.685 10.723 1.00 27.36 220 SER A CA 1
ATOM 737 C C . SER A 1 91 ? 7.540 17.545 9.688 1.00 27.78 220 SER A C 1
ATOM 738 O O . SER A 1 91 ? 8.721 17.778 9.950 1.00 28.86 220 SER A O 1
ATOM 741 N N . PHE A 1 92 ? 7.123 17.230 8.480 1.00 22.87 221 PHE A N 1
ATOM 742 C CA . PHE A 1 92 ? 8.091 17.009 7.450 1.00 21.27 221 PHE A CA 1
ATOM 743 C C . PHE A 1 92 ? 8.624 18.344 6.991 1.00 16.50 221 PHE A C 1
ATOM 744 O O . PHE A 1 92 ? 7.919 19.369 7.050 1.00 17.42 221 PHE A O 1
ATOM 752 N N . LEU A 1 93 ? 9.833 18.358 6.452 1.00 16.10 222 LEU A N 1
ATOM 753 C CA . LEU A 1 93 ? 10.414 19.569 5.889 1.00 15.49 222 LEU A CA 1
ATOM 754 C C . LEU A 1 93 ? 11.530 19.173 4.944 1.00 13.60 222 LEU A C 1
ATOM 755 O O . LEU A 1 93 ? 12.452 18.446 5.360 1.00 15.54 222 LEU A O 1
ATOM 760 N N . ILE A 1 94 ? 11.430 19.611 3.707 1.00 13.65 223 ILE A N 1
ATOM 761 C CA A ILE A 1 94 ? 12.425 19.338 2.651 0.60 11.51 223 ILE A CA 1
ATOM 762 C CA B ILE A 1 94 ? 12.474 19.323 2.738 0.40 16.19 223 ILE A CA 1
ATOM 763 C C . ILE A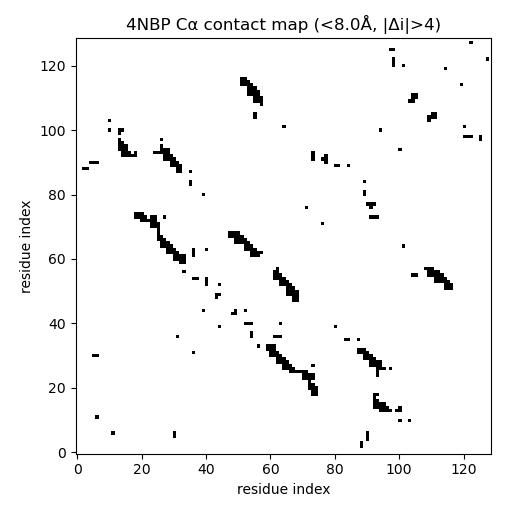 1 94 ? 13.027 20.656 2.248 1.00 12.82 223 ILE A C 1
ATOM 764 O O . ILE A 1 94 ? 12.281 21.597 1.968 1.00 14.53 223 ILE A O 1
ATOM 773 N N . CYS A 1 95 ? 14.341 20.771 2.146 1.00 13.19 224 CYS A N 1
ATOM 774 C CA . CYS A 1 95 ? 14.981 22.022 1.785 1.00 12.86 224 CYS A CA 1
ATOM 775 C C . CYS A 1 95 ? 16.021 21.765 0.709 1.00 11.95 224 CYS A C 1
ATOM 776 O O . CYS A 1 95 ? 16.883 20.928 0.872 1.00 14.46 224 CYS A O 1
ATOM 779 N N . LYS A 1 96 ? 15.910 22.439 -0.440 1.00 12.40 225 LYS A N 1
ATOM 780 C CA . LYS A 1 96 ? 16.885 22.292 -1.525 1.00 12.46 225 LYS A CA 1
ATOM 781 C C . LYS A 1 96 ? 17.237 23.629 -2.107 1.00 12.18 225 LYS A C 1
ATOM 782 O O . LYS A 1 96 ? 16.422 24.581 -2.061 1.00 13.41 225 LYS A O 1
ATOM 788 N N . GLY A 1 97 ? 18.414 23.708 -2.698 1.00 12.84 226 GLY A N 1
ATOM 789 C CA . GLY A 1 97 ? 18.716 24.871 -3.535 1.00 12.37 226 GLY A CA 1
ATOM 790 C C . GLY A 1 97 ? 17.886 24.884 -4.801 1.00 14.59 226 GLY A C 1
ATOM 791 O O . GLY A 1 97 ? 17.452 23.852 -5.316 1.00 14.51 226 GLY A O 1
ATOM 792 N N . VAL A 1 98 ? 17.639 26.081 -5.307 1.00 13.58 227 VAL A N 1
ATOM 793 C CA . VAL A 1 98 ? 16.912 26.262 -6.562 1.00 12.34 227 VAL A CA 1
ATOM 794 C C . VAL A 1 98 ? 17.865 26.706 -7.652 1.00 14.96 227 VAL A C 1
ATOM 795 O O . VAL A 1 98 ? 18.560 27.723 -7.526 1.00 17.25 227 VAL A O 1
ATOM 799 N N . ASN A 1 99 ? 18.012 25.907 -8.705 1.00 14.12 228 ASN A N 1
ATOM 800 C CA . ASN A 1 99 ? 18.898 26.229 -9.825 1.00 17.34 228 ASN A CA 1
ATOM 801 C C . ASN A 1 99 ? 18.281 27.179 -10.846 1.00 14.61 228 ASN A C 1
ATOM 802 O O . ASN A 1 99 ? 19.007 27.958 -11.443 1.00 19.64 228 ASN A O 1
ATOM 807 N N . LYS A 1 100 ? 16.977 27.031 -11.064 1.00 14.66 229 LYS A N 1
ATOM 808 C CA . LYS A 1 100 ? 16.275 27.801 -12.095 1.00 14.03 229 LYS A CA 1
ATOM 809 C C . LYS A 1 100 ? 15.257 28.665 -11.416 1.00 13.08 229 LYS A C 1
ATOM 810 O O . LYS A 1 100 ? 14.114 28.256 -11.196 1.00 13.65 229 LYS A O 1
ATOM 816 N N . GLU A 1 101 ? 15.717 29.847 -10.983 1.00 13.54 230 GLU A N 1
ATOM 817 C CA . GLU A 1 101 ? 14.954 30.679 -10.075 1.00 12.75 230 GLU A CA 1
ATOM 818 C C . GLU A 1 101 ? 13.610 31.131 -10.634 1.00 12.49 230 GLU A C 1
ATOM 819 O O . GLU A 1 101 ? 12.553 30.887 -10.001 1.00 12.61 230 GLU A O 1
ATOM 825 N N . TYR A 1 102 ? 13.608 31.815 -11.775 1.00 13.37 231 TYR A N 1
ATOM 826 C CA . TYR A 1 102 ? 12.365 32.299 -12.310 1.00 12.79 231 TYR A CA 1
ATOM 827 C C . TYR A 1 102 ? 11.484 31.164 -12.781 1.00 12.89 231 TYR A C 1
ATOM 828 O O . TYR A 1 102 ? 10.242 31.261 -12.589 1.00 14.30 231 TYR A O 1
ATOM 837 N N . LEU A 1 103 ? 12.035 30.105 -13.364 1.00 13.05 232 LEU A N 1
ATOM 838 C CA . LEU A 1 103 ? 11.165 29.009 -13.770 1.00 13.63 232 LEU A CA 1
ATOM 839 C C . LEU A 1 103 ? 10.484 28.370 -12.562 1.00 14.11 232 LEU A C 1
ATOM 840 O O . LEU A 1 103 ? 9.297 27.999 -12.646 1.00 13.15 232 LEU A O 1
ATOM 845 N N . PHE A 1 104 ? 11.208 28.224 -11.453 1.00 12.19 233 PHE A N 1
ATOM 846 C CA . PHE A 1 104 ? 10.627 27.649 -10.242 1.00 11.17 233 PHE A CA 1
ATOM 847 C C . PHE A 1 104 ? 9.549 28.568 -9.692 1.00 12.69 233 PHE A C 1
ATOM 848 O O . PHE A 1 104 ? 8.388 28.121 -9.431 1.00 12.43 233 PHE A O 1
ATOM 856 N N . TYR A 1 105 ? 9.858 29.841 -9.491 1.00 12.07 234 TYR A N 1
ATOM 857 C CA . TYR A 1 105 ? 8.861 30.794 -8.972 1.00 12.12 234 TYR A CA 1
ATOM 858 C C . TYR A 1 105 ? 7.665 30.859 -9.890 1.00 13.44 234 TYR A C 1
ATOM 859 O O . TYR A 1 105 ? 6.504 30.848 -9.411 1.00 13.36 234 TYR A O 1
ATOM 868 N N . SER A 1 106 ? 7.857 30.900 -11.206 1.00 12.75 235 SER A N 1
ATOM 869 C CA A SER A 1 106 ? 6.744 30.969 -12.153 0.37 12.82 235 SER A CA 1
ATOM 870 C CA B SER A 1 106 ? 6.706 31.030 -12.080 0.50 12.25 235 SER A CA 1
ATOM 871 C CA C SER A 1 106 ? 6.733 30.984 -12.134 0.12 15.35 235 SER A CA 1
ATOM 872 C C . SER A 1 106 ? 5.830 29.759 -12.034 1.00 12.18 235 SER A C 1
ATOM 873 O O . SER A 1 106 ? 4.587 29.870 -12.082 1.00 14.16 235 SER A O 1
ATOM 880 N N . ALA A 1 107 ? 6.412 28.567 -11.881 1.00 11.72 236 ALA A N 1
ATOM 881 C CA . ALA A 1 107 ? 5.592 27.366 -11.714 1.00 12.48 236 ALA A CA 1
ATOM 882 C C . ALA A 1 107 ? 4.763 27.443 -10.427 1.00 12.06 236 ALA A C 1
ATOM 883 O O . ALA A 1 107 ? 3.619 26.993 -10.422 1.00 12.21 236 ALA A O 1
ATOM 885 N N . LEU A 1 108 ? 5.297 28.065 -9.386 1.00 10.88 237 LEU A N 1
ATOM 886 C CA . LEU A 1 108 ? 4.580 28.194 -8.118 1.00 11.03 237 LEU A CA 1
ATOM 887 C C . LEU A 1 108 ? 3.497 29.263 -8.189 1.00 12.61 237 LEU A C 1
ATOM 888 O O . LEU A 1 108 ? 2.725 29.405 -7.225 1.00 11.92 237 LEU A O 1
ATOM 893 N N . CYS A 1 109 ? 3.404 30.001 -9.320 1.00 11.84 238 CYS A N 1
ATOM 894 C CA . CYS A 1 109 ? 2.368 31.023 -9.531 1.00 13.05 238 CYS A CA 1
ATOM 895 C C . CYS A 1 109 ? 1.436 30.589 -10.647 1.00 12.96 238 CYS A C 1
ATOM 896 O O . CYS A 1 109 ? 0.760 31.457 -11.228 1.00 16.49 238 CYS A O 1
ATOM 899 N N . ARG A 1 110 ? 1.362 29.290 -10.923 1.00 11.84 239 ARG A N 1
ATOM 900 C CA . ARG A 1 110 ? 0.376 28.735 -11.819 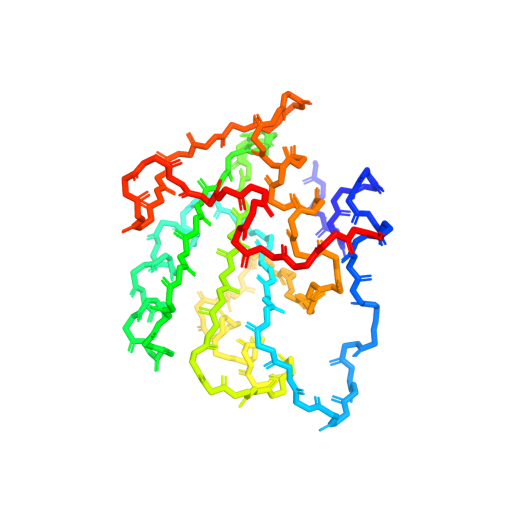1.00 13.63 239 ARG A CA 1
ATOM 901 C C . ARG A 1 110 ? -0.248 27.493 -11.175 1.00 12.76 239 ARG A C 1
ATOM 902 O O . ARG A 1 110 ? 0.440 26.837 -10.358 1.00 13.33 239 ARG A O 1
ATOM 910 N N . GLN A 1 111 ? -1.429 27.104 -11.553 1.00 13.30 240 GLN A N 1
ATOM 911 C CA . GLN A 1 111 ? -2.013 25.890 -11.007 1.00 15.55 240 GLN A CA 1
ATOM 912 C C . GLN A 1 111 ? -1.052 24.740 -11.263 1.00 18.80 240 GLN A C 1
ATOM 913 O O . GLN A 1 111 ? -0.384 24.681 -12.320 1.00 16.04 240 GLN A O 1
ATOM 919 N N . PRO A 1 112 ? -0.944 23.807 -10.310 1.00 16.46 241 PRO A N 1
ATOM 920 C CA . PRO A 1 112 ? -1.797 23.591 -9.137 1.00 15.38 241 PRO A CA 1
ATOM 921 C C . PRO A 1 112 ? -1.300 24.347 -7.907 1.00 15.70 241 PRO A C 1
ATOM 922 O O . PRO A 1 112 ? -1.808 24.035 -6.807 1.00 18.47 241 PRO A O 1
ATOM 926 N N . TYR A 1 113 ? -0.422 25.325 -8.055 1.00 13.28 242 TYR A N 1
ATOM 927 C CA . TYR A 1 113 ? 0.073 26.083 -6.921 1.00 13.03 242 TYR A CA 1
ATOM 928 C C . TYR A 1 113 ? -0.620 27.412 -6.786 1.00 17.30 242 TYR A C 1
ATOM 929 O O . TYR A 1 113 ? -1.154 27.921 -7.754 1.00 16.98 242 TYR A O 1
ATOM 938 N N . ALA A 1 114 ? -0.674 27.984 -5.585 1.00 17.11 243 ALA A N 1
ATOM 939 C CA . ALA A 1 114 ? -1.283 29.295 -5.368 1.00 20.16 243 ALA A CA 1
ATOM 940 C C . ALA A 1 114 ? -0.339 30.139 -4.524 1.00 19.04 243 ALA A C 1
ATOM 941 O O . ALA A 1 114 ? 0.220 29.654 -3.537 1.00 18.25 243 ALA A O 1
ATOM 943 N N . VAL A 1 115 ? -0.196 31.411 -4.807 1.00 19.53 244 VAL A N 1
ATOM 944 C CA . VAL A 1 115 ? 0.566 32.306 -3.956 1.00 16.66 244 VAL A CA 1
ATOM 945 C C . VAL A 1 115 ? -0.275 32.657 -2.765 1.00 16.36 244 VAL A C 1
ATOM 946 O O . VAL A 1 115 ? -1.409 33.132 -2.906 1.00 19.27 244 VAL A O 1
ATOM 950 N N . VAL A 1 116 ? 0.312 32.496 -1.576 1.00 15.47 245 VAL A N 1
ATOM 951 C CA . VAL A 1 116 ? -0.409 32.902 -0.359 1.00 15.62 245 VAL A CA 1
ATOM 952 C C . VAL A 1 116 ? 0.077 34.262 0.066 1.00 13.66 245 VAL A C 1
ATOM 953 O O . VAL A 1 116 ? -0.764 35.122 0.355 1.00 15.23 245 VAL A O 1
ATOM 957 N N . GLU A 1 117 ? 1.363 34.493 0.137 1.00 13.89 246 GLU A N 1
ATOM 958 C CA . GLU A 1 117 ? 1.907 35.834 0.465 1.00 12.78 246 GLU A CA 1
ATOM 959 C C . GLU A 1 117 ? 3.291 35.916 -0.146 1.00 12.34 246 GLU A C 1
ATOM 960 O O . GLU A 1 117 ? 3.993 34.907 -0.291 1.00 12.57 246 GLU A O 1
ATOM 966 N N . GLU A 1 118 ? 3.714 37.128 -0.445 1.00 13.53 247 GLU A N 1
ATOM 967 C CA . GLU A 1 118 ? 5.079 37.359 -0.931 1.00 12.39 247 GLU A CA 1
ATOM 968 C C . GLU A 1 118 ? 5.548 38.712 -0.492 1.00 13.92 247 GLU A C 1
ATOM 969 O O . GLU A 1 118 ? 4.760 39.586 -0.178 1.00 15.58 247 GLU A O 1
ATOM 975 N N . SER A 1 119 ? 6.871 38.887 -0.484 1.00 13.14 248 SER A N 1
ATOM 976 C CA . SER A 1 119 ? 7.433 40.038 0.206 1.00 13.82 248 SER A CA 1
ATOM 977 C C . SER A 1 119 ? 7.599 41.300 -0.605 1.00 15.77 248 SER A C 1
ATOM 978 O O . SER A 1 119 ? 7.877 42.358 -0.046 1.00 18.47 248 SER A O 1
ATOM 981 N N . ILE A 1 120 ? 7.468 41.176 -1.921 1.00 16.20 249 ILE A N 1
ATOM 982 C CA . ILE A 1 120 ? 7.492 42.338 -2.824 1.00 18.48 249 ILE A CA 1
ATOM 983 C C . ILE A 1 120 ? 6.120 42.372 -3.470 1.00 19.00 249 ILE A C 1
ATOM 984 O O . ILE A 1 120 ? 5.690 41.345 -4.032 1.00 19.21 249 ILE A O 1
ATOM 989 N N . GLN A 1 121 ? 5.464 43.511 -3.422 1.00 22.30 250 GLN A N 1
ATOM 990 C CA . GLN A 1 121 ? 4.178 43.656 -4.081 1.00 23.10 250 GLN A CA 1
ATOM 991 C C . GLN A 1 121 ? 4.296 43.460 -5.561 1.00 22.86 250 GLN A C 1
ATOM 992 O O . GLN A 1 121 ? 5.128 44.094 -6.210 1.00 25.98 250 GLN A O 1
ATOM 998 N N . GLY A 1 122 ? 3.497 42.549 -6.098 1.00 24.72 251 GLY A N 1
ATOM 999 C CA . GLY A 1 122 ? 3.603 42.219 -7.503 1.00 24.87 251 GLY A CA 1
ATOM 1000 C C . GLY A 1 122 ? 4.557 41.060 -7.792 1.00 23.60 251 GLY A C 1
ATOM 1001 O O . GLY A 1 122 ? 4.662 40.592 -8.932 1.00 26.51 251 GLY A O 1
ATOM 1002 N N . GLY A 1 123 ? 5.262 40.593 -6.784 1.00 20.64 252 GLY A N 1
ATOM 1003 C CA . GLY A 1 123 ? 6.138 39.444 -6.985 1.00 19.55 252 GLY A CA 1
ATOM 1004 C C . GLY A 1 123 ? 7.378 39.723 -7.789 1.00 17.73 252 GLY A C 1
ATOM 1005 O O . GLY A 1 123 ? 7.778 40.866 -7.979 1.00 22.13 252 GLY A O 1
ATOM 1006 N N . LEU A 1 124 ? 7.957 38.643 -8.292 1.00 17.49 253 LEU A N 1
ATOM 1007 C CA . LEU A 1 124 ? 9.143 38.699 -9.153 1.00 17.51 253 LEU A CA 1
ATOM 1008 C C . LEU A 1 124 ? 8.691 38.823 -10.575 1.00 18.95 253 LEU A C 1
ATOM 1009 O O . LEU A 1 124 ? 7.615 38.343 -10.987 1.00 21.01 253 LEU A O 1
ATOM 1014 N N . LYS A 1 125 ? 9.555 39.463 -11.352 1.00 21.29 254 LYS A N 1
ATOM 1015 C CA . LYS A 1 125 ? 9.340 39.665 -12.780 1.00 22.64 254 LYS A CA 1
ATOM 1016 C C . LYS A 1 125 ? 10.346 38.824 -13.566 1.00 22.21 254 LYS A C 1
ATOM 1017 O O . LYS A 1 125 ? 11.460 38.600 -13.101 1.00 19.68 254 LYS A O 1
ATOM 1023 N N . GLU A 1 126 ? 9.982 38.395 -14.759 1.00 22.39 255 GLU A N 1
ATOM 1024 C CA . GLU A 1 126 ? 10.893 37.641 -15.583 1.00 21.29 255 GLU A CA 1
ATOM 1025 C C . GLU A 1 126 ? 12.186 38.440 -15.786 1.00 24.78 255 GLU A C 1
ATOM 1026 O O . GLU A 1 126 ? 13.284 37.882 -15.738 1.00 20.56 255 GLU A O 1
ATOM 1032 N N . HIS A 1 127 ? 12.057 39.755 -15.996 1.00 24.18 256 HIS A N 1
ATOM 1033 C CA . HIS A 1 127 ? 13.219 40.577 -16.258 1.00 22.21 256 HIS A CA 1
ATOM 1034 C C . HIS A 1 127 ? 14.092 40.809 -15.021 1.00 22.56 256 HIS A C 1
ATOM 1035 O O . HIS A 1 127 ? 15.159 41.391 -15.140 1.00 22.56 256 HIS A O 1
ATOM 1042 N N . ASP A 1 128 ? 13.656 40.341 -13.853 1.00 20.01 257 ASP A N 1
ATOM 1043 C CA . ASP A 1 128 ? 14.514 40.389 -12.656 1.00 19.37 257 ASP A CA 1
ATOM 1044 C C . ASP A 1 128 ? 15.682 39.413 -12.715 1.00 17.12 257 ASP A C 1
ATOM 1045 O O . ASP A 1 128 ? 16.625 39.476 -11.910 1.00 17.76 257 ASP A O 1
ATOM 1050 N N . PHE A 1 129 ? 15.602 38.458 -13.658 1.00 18.38 258 PHE A N 1
ATOM 1051 C CA . PHE A 1 129 ? 16.637 37.418 -13.854 1.00 18.02 258 PHE A CA 1
ATOM 1052 C C . PHE A 1 129 ? 17.132 37.453 -15.268 1.00 18.39 258 PHE A C 1
ATOM 1053 O O . PHE A 1 129 ? 16.465 38.010 -16.150 1.00 20.87 258 PHE A O 1
ATOM 1061 N N . ASN A 1 130 ? 18.285 36.865 -15.557 1.00 19.53 259 ASN A N 1
ATOM 1062 C CA . ASN A 1 130 ? 18.715 36.761 -16.944 1.00 21.58 259 ASN A CA 1
ATOM 1063 C C . ASN A 1 130 ? 17.772 35.845 -17.724 1.00 22.38 259 ASN A C 1
ATOM 1064 O O . ASN A 1 130 ? 17.093 34.989 -17.157 1.00 24.03 259 ASN A O 1
ATOM 1069 N N . PRO A 1 131 ? 17.700 36.042 -19.028 1.00 24.33 260 PRO A N 1
ATOM 1070 C CA . PRO A 1 131 ? 16.967 35.083 -19.877 1.00 26.37 260 PRO A CA 1
ATOM 1071 C C . PRO A 1 131 ? 17.542 33.687 -19.779 1.00 33.36 260 PRO A C 1
ATOM 1072 O O . PRO A 1 131 ? 18.747 33.498 -19.594 1.00 30.72 260 PRO A O 1
ATOM 1076 N N . GLU A 1 132 ? 16.677 32.700 -19.953 1.00 27.80 261 GLU A N 1
ATOM 1077 C CA . GLU A 1 132 ? 17.150 31.351 -20.184 0.78 26.25 261 GLU A CA 1
ATOM 1078 C C . GLU A 1 132 ? 18.076 31.234 -21.403 1.00 29.97 261 GLU A C 1
ATOM 1079 O O . GLU A 1 132 ? 18.115 32.058 -22.358 1.00 30.80 261 GLU A O 1
#

GO terms:
  GO:0005515 protein binding (F, IPI)

Foldseek 3Di:
DDDDPDPDPVLVVFFDPPQVDQDWDFKK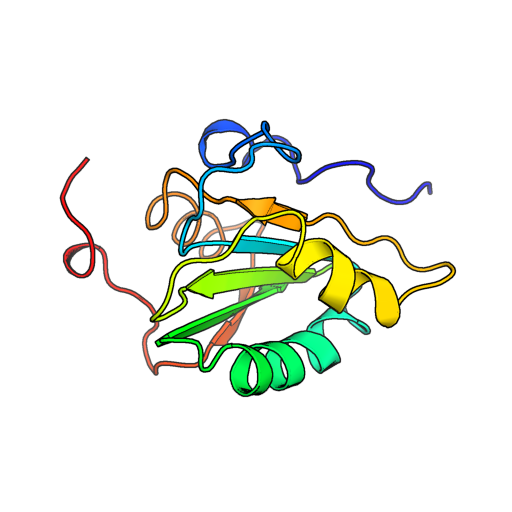KKKWAPVLCVVCQVVVCPVQVWPKKWWKDADRIIMMITGGPDTDRQNVVVVVSCVVDDPIDMDMTGTRHRVVNVVVCVDPPMHTDDMDDVVDDDPVVDDDD

Secondary structure (DSSP, 8-state):
-PPPSSS-GGGGGGB---TT--S-EEEEEEEEEHHHHHHHHHHHHHHTT-SEEEEEEETTEEEEEEEEEEEE-HHHHHHHHHTT-SSS-EEEEEBSSHHHHHHHTTSTT-EEEEESSTT---GGGS---

Nearest PDB structures (foldseek):
  4lmd-assembly1_A  TM=1.006E+00  e=8.421E-24  JC polyomavirus
  5cyn-assembly1_A  TM=9.899E-01  e=2.531E-22  JC polyomavirus
  3qn2-assembly1_A  TM=9.817E-01  e=7.388E-19  Betapolyomavirus macacae
  4fgn-assembly1_B  TM=9.728E-01  e=2.686E-18  Betapolyomavirus macacae
  4gdf-assembly1_A  TM=9.408E-01  e=3.819E-18  Betapolyomavirus macacae

InterPro domains:
  IPR001623 DnaJ domain [PS50076] (12-75)
  IPR001623 DnaJ domain [SM00271] (11-67)
  IPR001623 DnaJ domain [cd06257] (12-60)
  IPR003133 T antigen, Ori-binding [PF02217] (137-230)
  IPR003133 T antigen, Ori-binding [PS51287] (140-255)
  IPR010932 Large T antigen, polyomavirus, C-terminal [PF06431] (266-682)
  IPR014015 Helicase, superfamily 3, DNA virus [PS51206] (401-561)
  IPR016392 Large T antigen, polyomaviridae [PIRSF003368] (1-628)
  IPR017910 Zinc finger, large T-antigen D1-type [PS51341] (266-358)
  IPR027417 P-loop containing nucleoside triphosphate hydrolase [G3DSA:3.40.50.300] (398-550)
  IPR027417 P-loop containing nucleoside triphosphate hydrolase [SSF52540] (267-627)
  IPR036869 Chaperone J-domain superfamily [G3DSA:1.10.287.110] (1-76)
  IPR036869 Chaperone J-domain superfamily [SSF46565] (5-112)
  IPR037102 Zinc finger, large T-antigen D1 domain superfamily [G3DSA:1.10.10.510] (257-356)

B-factor: mean 22.06, std 10.17, range [9.88, 59.85]

Sequence (129 aa):
VEDPKDFPVVDLHAFLSQAVFSNNRTVASSSFAVYTTKEEKAQILYKKLMEKYSVTFISRHGFGGGGHNILFFLTPHRHRVSSSAINNYCQKLCTFSFLIICKGVNKEYLFYSSSALCRQPYAVVEESIQGGLKEHDFNPE

Organism: JC polyomavirus (NCBI:txid10632)

Radius of gyration: 13.41 Å; Cα contacts (8 Å, |Δi|>4): 233; chains: 1; bounding box: 32×34×35 Å